Protein AF-A0A4P2Q512-F1 (afdb_monomer_lite)

Sequence (153 aa):
MDPRGICQRRDPRSSQTAERSTQEDTKGKTMSSSSQPPLRALRVPAGWCVSTNGLREIDPSSLTIDHPHWEFFEEDLLVLVHAHREAVLDLGWYPEMRSEGQFRAELIIAEDWTNPTVTLSTRNLDEIVAWIEEQMVHAHKLNPPLRQWRPKW

Foldseek 3Di:
DPPLVQPPDDDPDDDDDDDDDDDDDDDDDDDDPPPDADFDDADQDPQKDWPAALHGPDQLVPDDQPRPCLQSQAQFHTWIQGNFFQWIKTWGWPPRSGSPTWIKIFICHPNPPVDTPDIDTGSDPVVVRVVVNVCSVCVCVVDPGDPPDDDDD

Radius of gyration: 20.41 Å; chains: 1; bounding box: 44×49×58 Å

Secondary structure (DSSP, 8-state):
--GGGTTS---------------------------PPPBPP----TTEEEEEE--BS--TTSS-TT-GGGGG--S-SEEEEETTSSEEEEEEEESTT-TT-EEEEEEEETT-TTS-SEEEEES-HHHHHHHHHHHHHHGGGTS----------

Organism: Sorangium cellulosum (NCBI:txid56)

Structure (mmCIF, N/CA/C/O backbone):
data_AF-A0A4P2Q512-F1
#
_entry.id   AF-A0A4P2Q512-F1
#
loop_
_atom_site.group_PDB
_atom_site.id
_atom_site.type_symbol
_atom_site.label_atom_id
_atom_site.label_alt_id
_atom_site.label_comp_id
_atom_site.label_asym_id
_atom_site.label_entity_id
_atom_site.label_seq_id
_atom_site.pdbx_PDB_ins_code
_atom_site.Cartn_x
_atom_site.Cartn_y
_atom_site.Cartn_z
_atom_site.occupancy
_atom_site.B_iso_or_equiv
_atom_site.auth_seq_id
_atom_site.auth_comp_id
_atom_site.auth_asym_id
_atom_site.auth_atom_id
_atom_site.pdbx_PDB_model_num
ATOM 1 N N . MET A 1 1 ? -16.654 10.230 -2.649 1.00 40.47 1 MET A N 1
ATOM 2 C CA . MET A 1 1 ? -17.210 8.898 -2.321 1.00 40.47 1 MET A CA 1
ATOM 3 C C . MET A 1 1 ? -17.105 8.739 -0.815 1.00 40.47 1 MET A C 1
ATOM 5 O O . MET A 1 1 ? -16.073 9.121 -0.294 1.00 40.47 1 MET A O 1
ATOM 9 N N . ASP A 1 2 ? -18.152 8.295 -0.113 1.00 40.50 2 ASP A N 1
ATOM 10 C CA . ASP A 1 2 ? -18.096 8.099 1.348 1.00 40.50 2 ASP A CA 1
ATOM 11 C C . ASP A 1 2 ? -17.476 6.717 1.651 1.00 40.50 2 ASP A C 1
ATOM 13 O O . ASP A 1 2 ? -18.142 5.700 1.416 1.00 40.50 2 ASP A O 1
ATOM 17 N N . PRO A 1 3 ? -16.226 6.634 2.147 1.00 44.25 3 PRO A N 1
ATOM 18 C CA . PRO A 1 3 ? -15.559 5.357 2.414 1.00 44.25 3 PRO A CA 1
ATOM 19 C C . PRO A 1 3 ? -16.236 4.555 3.541 1.00 44.25 3 PRO A C 1
ATOM 21 O O . PRO A 1 3 ? -16.000 3.353 3.679 1.00 44.25 3 PRO A O 1
ATOM 24 N N . ARG A 1 4 ? -17.145 5.165 4.319 1.00 46.03 4 ARG A N 1
ATOM 25 C CA . ARG A 1 4 ? -17.858 4.510 5.431 1.00 46.03 4 ARG A CA 1
ATOM 26 C C . ARG A 1 4 ? -18.935 3.524 4.965 1.00 46.03 4 ARG A C 1
ATOM 28 O O . ARG A 1 4 ? -19.379 2.691 5.756 1.00 46.03 4 ARG A O 1
ATOM 35 N N . GLY A 1 5 ? -19.342 3.578 3.693 1.00 49.75 5 GLY A N 1
ATOM 36 C CA . GLY A 1 5 ? -20.281 2.616 3.102 1.00 49.75 5 GLY A CA 1
ATOM 37 C C . GLY A 1 5 ? -19.671 1.237 2.818 1.00 49.75 5 GLY A C 1
ATOM 38 O O . GLY A 1 5 ? -20.403 0.258 2.697 1.00 49.75 5 GLY A O 1
ATOM 39 N N . ILE A 1 6 ? -18.341 1.139 2.745 1.00 56.88 6 ILE A N 1
ATOM 40 C CA . ILE A 1 6 ? -17.630 -0.044 2.230 1.00 56.88 6 ILE A CA 1
ATOM 41 C C . ILE A 1 6 ? -17.558 -1.175 3.275 1.00 56.88 6 ILE A C 1
ATOM 43 O O . ILE A 1 6 ? -17.547 -2.353 2.924 1.00 56.88 6 ILE A O 1
ATOM 47 N N . CYS A 1 7 ? -17.601 -0.838 4.569 1.00 59.41 7 CYS A N 1
ATOM 48 C CA . CYS A 1 7 ? -17.470 -1.797 5.676 1.00 59.41 7 CYS A CA 1
ATOM 49 C C . CYS A 1 7 ? -18.798 -2.283 6.295 1.00 59.41 7 CYS A C 1
ATOM 51 O O . CYS A 1 7 ? -18.776 -2.979 7.316 1.00 59.41 7 CYS A O 1
ATOM 53 N N . GLN A 1 8 ? -19.971 -1.939 5.750 1.00 46.53 8 GLN A N 1
ATOM 54 C CA . GLN A 1 8 ? -21.232 -2.402 6.343 1.00 46.53 8 GLN A CA 1
ATOM 55 C C . GLN A 1 8 ? -21.503 -3.885 6.021 1.00 46.53 8 GLN A C 1
ATOM 57 O O . GLN A 1 8 ? -21.910 -4.242 4.923 1.00 46.53 8 GLN A O 1
ATOM 62 N N . ARG A 1 9 ? -21.225 -4.735 7.024 1.00 45.38 9 ARG A N 1
ATOM 63 C CA . ARG A 1 9 ? -21.724 -6.102 7.298 1.00 45.38 9 ARG A CA 1
ATOM 64 C C . ARG A 1 9 ? -22.328 -6.859 6.100 1.00 45.38 9 ARG A C 1
ATOM 66 O O . ARG A 1 9 ? -23.508 -6.713 5.801 1.00 45.38 9 ARG A O 1
ATOM 73 N N . ARG A 1 10 ? -21.576 -7.805 5.527 1.00 35.59 10 ARG A N 1
ATOM 74 C CA . ARG A 1 10 ? -22.199 -8.987 4.904 1.00 35.59 10 ARG A CA 1
ATOM 75 C C . ARG A 1 10 ? -22.435 -10.032 5.992 1.00 35.59 10 ARG A C 1
ATOM 77 O O . ARG A 1 10 ? -21.481 -10.618 6.498 1.00 35.59 10 ARG A O 1
ATOM 84 N N . ASP A 1 11 ? -23.696 -10.243 6.356 1.00 33.72 11 ASP A N 1
ATOM 85 C CA . ASP A 1 11 ? -24.121 -11.408 7.136 1.00 33.72 11 ASP A CA 1
ATOM 86 C C . ASP A 1 11 ? -23.873 -12.698 6.327 1.00 33.72 11 ASP A C 1
ATOM 88 O O . ASP A 1 11 ? -24.306 -12.790 5.173 1.00 33.72 11 ASP A O 1
ATOM 92 N N . PRO A 1 12 ? -23.224 -13.734 6.889 1.00 39.31 12 PRO A N 1
ATOM 93 C CA . PRO A 1 12 ? -23.055 -15.011 6.215 1.00 39.31 12 PRO A CA 1
ATOM 94 C C . PRO A 1 12 ? -24.300 -15.870 6.451 1.00 39.31 12 PRO A C 1
ATOM 96 O O . PRO A 1 12 ? -24.309 -16.770 7.292 1.00 39.31 12 PRO A O 1
ATOM 99 N N . ARG A 1 13 ? -25.387 -15.599 5.723 1.00 33.72 13 ARG A N 1
ATOM 100 C CA . ARG A 1 13 ? -26.490 -16.564 5.617 1.00 33.72 13 ARG A CA 1
ATOM 101 C C . ARG A 1 13 ? -27.280 -16.408 4.321 1.00 33.72 13 ARG A C 1
ATOM 103 O O . ARG A 1 13 ? -28.286 -15.711 4.281 1.00 33.72 13 ARG A O 1
ATOM 110 N N . SER A 1 14 ? -26.862 -17.144 3.293 1.00 33.44 14 SER A N 1
ATOM 111 C CA . SER A 1 14 ? -27.764 -17.940 2.445 1.00 33.44 14 SER A CA 1
ATOM 112 C C . SER A 1 14 ? -26.946 -18.894 1.580 1.00 33.44 14 SER A C 1
ATOM 114 O O . SER A 1 14 ? -26.260 -18.490 0.647 1.00 33.44 14 SER A O 1
ATOM 116 N N . SER A 1 15 ? -27.003 -20.170 1.953 1.00 38.47 15 SER A N 1
ATOM 117 C CA . SER A 1 15 ? -26.598 -21.309 1.133 1.00 38.47 15 SER A CA 1
ATOM 118 C C . SER A 1 15 ? -27.744 -21.718 0.204 1.00 38.47 15 SER A C 1
ATOM 120 O O . SER A 1 15 ? -28.902 -21.497 0.557 1.00 38.47 15 SER A O 1
ATOM 122 N N . GLN A 1 16 ? -27.379 -22.462 -0.852 1.00 35.50 16 GLN A N 1
ATOM 123 C CA . GLN A 1 16 ? -28.183 -23.151 -1.887 1.00 35.50 16 GLN A CA 1
ATOM 124 C C . GLN A 1 16 ? -28.224 -22.371 -3.216 1.00 35.50 16 GLN A C 1
ATOM 126 O O . GLN A 1 16 ? -28.429 -21.168 -3.205 1.00 35.50 16 GLN A O 1
ATOM 131 N N . THR A 1 17 ? -27.962 -22.954 -4.390 1.00 32.47 17 THR A N 1
ATOM 132 C CA . THR A 1 17 ? -28.063 -24.358 -4.836 1.00 32.47 17 THR A CA 1
ATOM 133 C C . THR A 1 17 ? -27.111 -24.634 -6.010 1.00 32.47 17 THR A C 1
ATOM 135 O O . THR A 1 17 ? -26.677 -23.722 -6.707 1.00 32.47 17 THR A O 1
ATOM 138 N N . ALA A 1 18 ? -26.798 -25.916 -6.200 1.00 33.62 18 ALA A N 1
ATOM 139 C CA . ALA A 1 18 ? -26.016 -26.478 -7.295 1.00 33.62 18 ALA A CA 1
ATOM 140 C C . ALA A 1 18 ? -26.693 -26.328 -8.666 1.00 33.62 18 ALA A C 1
ATOM 142 O O . ALA A 1 18 ? -27.915 -26.365 -8.728 1.00 33.62 18 ALA A O 1
ATOM 143 N N . GLU A 1 19 ? -25.897 -26.336 -9.743 1.00 34.72 19 GLU A N 1
ATOM 144 C CA . GLU A 1 19 ? -26.237 -27.074 -10.964 1.00 34.72 19 GLU A CA 1
ATOM 145 C C . GLU A 1 19 ? -24.994 -27.398 -11.808 1.00 34.72 19 GLU A C 1
ATOM 147 O O . GLU A 1 19 ? -24.076 -26.600 -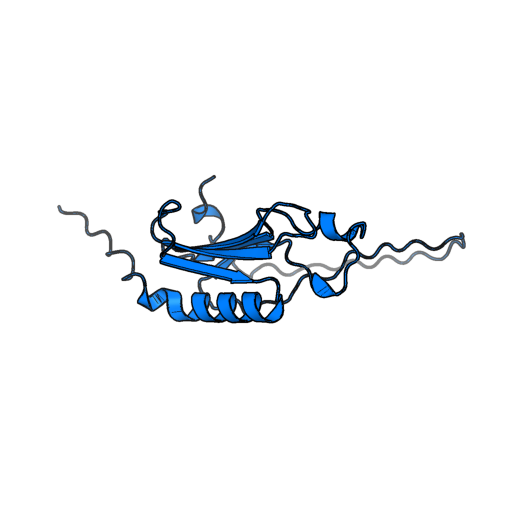11.987 1.00 34.72 19 GLU A O 1
ATOM 152 N N . ARG A 1 20 ? -24.973 -28.649 -12.264 1.00 31.97 20 ARG A N 1
ATOM 153 C CA . ARG A 1 20 ? -23.964 -29.330 -13.072 1.00 31.97 20 ARG A CA 1
ATOM 154 C C . ARG A 1 20 ? -24.476 -29.336 -14.508 1.00 31.97 20 ARG A C 1
ATOM 156 O O . ARG A 1 20 ? -25.578 -29.823 -14.729 1.00 31.97 20 ARG A O 1
ATOM 163 N N . SER A 1 21 ? -23.668 -28.909 -15.474 1.00 35.25 21 SER A N 1
ATOM 164 C CA . SER A 1 21 ? -23.897 -29.265 -16.876 1.00 35.25 21 SER A CA 1
ATOM 165 C C . SER A 1 21 ? -22.571 -29.555 -17.571 1.00 35.25 21 SER A C 1
ATOM 167 O O . SER A 1 21 ? -21.624 -28.775 -17.509 1.00 35.25 21 SER A O 1
ATOM 169 N N . THR A 1 22 ? -22.507 -30.747 -18.152 1.00 36.19 22 THR A N 1
ATOM 170 C CA . THR A 1 22 ? -21.419 -31.288 -18.964 1.00 36.19 22 THR A CA 1
ATOM 171 C C . THR A 1 22 ? -21.605 -30.814 -20.399 1.00 36.19 22 THR A C 1
ATOM 173 O O . THR A 1 22 ? -22.723 -30.905 -20.896 1.00 36.19 22 THR A O 1
ATOM 176 N N . GLN A 1 23 ? -20.533 -30.413 -21.088 1.00 38.25 23 GLN A N 1
ATOM 177 C CA . GLN A 1 23 ? -20.432 -30.589 -22.540 1.00 38.25 23 GLN A CA 1
ATOM 178 C C . GLN A 1 23 ? -18.970 -30.627 -23.008 1.00 38.25 23 GLN A C 1
ATOM 180 O O . GLN A 1 23 ? -18.106 -29.938 -22.471 1.00 38.25 23 GLN A O 1
ATOM 185 N N . GLU A 1 24 ? -18.743 -31.534 -23.957 1.00 36.22 24 GLU A N 1
ATOM 186 C CA . GLU A 1 24 ? -17.479 -32.024 -24.504 1.00 36.22 24 GLU A CA 1
ATOM 187 C C . GLU A 1 24 ? -16.811 -31.100 -25.535 1.00 36.22 24 GLU A C 1
ATOM 189 O O . GLU A 1 24 ? -17.450 -30.301 -26.215 1.00 36.22 24 GLU A O 1
ATOM 194 N N . ASP A 1 25 ? -15.497 -31.314 -25.632 1.00 42.47 25 ASP A N 1
ATOM 195 C CA . ASP A 1 25 ? -14.562 -31.153 -26.749 1.00 42.47 25 ASP A CA 1
ATOM 196 C C . ASP A 1 25 ? -15.007 -30.431 -28.032 1.00 42.47 25 ASP A C 1
ATOM 198 O O . ASP A 1 25 ? -15.757 -30.953 -28.856 1.00 42.47 25 ASP A O 1
ATOM 202 N N . THR A 1 26 ? -14.293 -29.341 -28.337 1.00 39.56 26 THR A N 1
ATOM 203 C CA . THR A 1 26 ? -13.806 -29.084 -29.700 1.00 39.56 26 THR A CA 1
ATOM 204 C C . THR A 1 26 ? -12.359 -28.574 -29.681 1.00 39.56 26 THR A C 1
ATOM 206 O O . THR A 1 26 ? -11.967 -27.686 -28.929 1.00 39.56 26 THR A O 1
ATOM 209 N N . LYS A 1 27 ? -11.539 -29.191 -30.532 1.00 46.47 27 LYS A N 1
ATOM 210 C CA . LYS A 1 27 ? -10.104 -28.969 -30.737 1.00 46.47 27 LYS A CA 1
ATOM 211 C C . LYS A 1 27 ? -9.864 -27.720 -31.594 1.00 46.47 27 LYS A C 1
ATOM 213 O O . LYS A 1 27 ? -10.297 -27.687 -32.742 1.00 46.47 27 LYS A O 1
ATOM 218 N N . GLY A 1 28 ? -9.094 -26.749 -31.090 1.00 35.53 28 GLY A N 1
ATOM 219 C CA . GLY A 1 28 ? -8.737 -25.539 -31.843 1.00 35.53 28 GLY A CA 1
ATOM 220 C C . GLY A 1 28 ? -7.642 -24.669 -31.208 1.00 35.53 28 GLY A C 1
ATOM 221 O O . GLY A 1 28 ? -7.936 -23.710 -30.521 1.00 35.53 28 GLY A O 1
ATOM 222 N N . LYS A 1 29 ? -6.378 -25.022 -31.474 1.00 40.78 29 LYS A N 1
ATOM 223 C CA . LYS A 1 29 ? -5.223 -24.148 -31.791 1.00 40.78 29 LYS A CA 1
ATOM 224 C C . LYS A 1 29 ? -5.032 -22.784 -31.063 1.00 40.78 29 LYS A C 1
ATOM 226 O O . LYS A 1 29 ? -5.733 -21.817 -31.330 1.00 40.78 29 LYS A O 1
ATOM 231 N N . THR A 1 30 ? -3.844 -22.681 -30.447 1.00 39.06 30 THR A N 1
ATOM 232 C CA . THR A 1 30 ? -2.971 -21.493 -30.240 1.00 39.06 30 THR A CA 1
ATOM 233 C C . THR A 1 30 ? -2.974 -20.879 -28.837 1.00 39.06 30 THR A C 1
ATOM 235 O O . THR A 1 30 ? -3.958 -20.325 -28.368 1.00 39.06 30 THR A O 1
ATOM 238 N N . MET A 1 31 ? -1.809 -20.983 -28.189 1.00 46.75 31 MET A N 1
ATOM 239 C CA . MET A 1 31 ? -1.485 -20.405 -26.890 1.00 46.75 31 MET A CA 1
ATOM 240 C C . MET A 1 31 ? -1.493 -18.875 -26.929 1.00 46.75 31 MET A C 1
ATOM 242 O O . MET A 1 31 ? -0.769 -18.274 -27.717 1.00 46.75 31 MET A O 1
ATOM 246 N N . SER A 1 32 ? -2.240 -18.274 -26.009 1.00 44.31 32 SER A N 1
ATOM 247 C CA . SER A 1 32 ? -1.824 -17.091 -25.252 1.00 44.31 32 SER A CA 1
ATOM 248 C C . SER A 1 32 ? -2.738 -16.999 -24.032 1.00 44.31 32 SER A C 1
ATOM 250 O O . SER A 1 32 ? -3.737 -16.286 -24.039 1.00 44.31 32 SER A O 1
ATOM 252 N N . SER A 1 33 ? -2.465 -17.790 -22.990 1.00 44.31 33 SER A N 1
ATOM 253 C CA . SER A 1 33 ? -3.023 -17.460 -21.679 1.00 44.31 33 SER A CA 1
ATOM 254 C C . SER A 1 33 ? -2.114 -16.392 -21.083 1.00 44.31 33 SER A C 1
ATOM 256 O O . SER A 1 33 ? -1.157 -16.710 -20.379 1.00 44.31 33 SER A O 1
ATOM 258 N N . SER A 1 34 ? -2.359 -15.122 -21.400 1.00 55.06 34 SER A N 1
ATOM 259 C CA . SER A 1 34 ? -1.793 -14.020 -20.624 1.00 55.06 34 SER A CA 1
ATOM 260 C C . SER A 1 34 ? -2.467 -14.031 -19.250 1.00 55.06 34 SER A C 1
ATOM 262 O O . SER A 1 34 ? -3.429 -13.306 -19.001 1.00 55.06 34 SER A O 1
ATOM 264 N N . SER A 1 35 ? -2.043 -14.941 -18.375 1.00 75.50 35 SER A N 1
ATOM 265 C CA . SER A 1 35 ? -2.474 -14.932 -16.984 1.00 75.50 35 SER A CA 1
ATOM 266 C C . SER A 1 35 ? -1.846 -13.710 -16.330 1.00 75.50 35 SER A C 1
ATOM 268 O O . SER A 1 35 ? -0.621 -13.627 -16.238 1.00 75.50 35 SER A O 1
ATOM 270 N N . GLN A 1 36 ? -2.678 -12.756 -15.914 1.00 86.12 36 GLN A N 1
ATOM 271 C CA . GLN A 1 36 ? -2.228 -11.613 -15.124 1.00 86.12 36 GLN A CA 1
ATOM 272 C C . GLN A 1 36 ? -1.449 -12.102 -13.890 1.00 86.12 36 GLN A C 1
ATOM 274 O O . GLN A 1 36 ? -1.812 -13.146 -13.333 1.00 86.12 36 GLN A O 1
ATOM 279 N N . PRO A 1 37 ? -0.419 -11.366 -13.433 1.00 93.56 37 PRO A N 1
ATOM 280 C CA . PRO A 1 37 ? 0.270 -11.697 -12.194 1.00 93.56 37 PRO A CA 1
ATOM 281 C C . PRO A 1 37 ? -0.717 -11.835 -11.018 1.00 93.56 37 PRO A C 1
ATOM 283 O O . PRO A 1 37 ? -1.716 -11.101 -10.947 1.00 93.56 37 PRO A O 1
ATOM 286 N N . PRO A 1 38 ? -0.482 -12.775 -10.089 1.00 96.50 38 PRO A N 1
ATOM 287 C CA . PRO A 1 38 ? -1.352 -12.944 -8.936 1.00 96.50 38 PRO A CA 1
ATOM 288 C C . PRO A 1 38 ? -1.316 -11.701 -8.036 1.00 96.50 38 PRO A C 1
ATOM 290 O O . PRO A 1 38 ? -0.345 -10.940 -8.021 1.00 96.50 38 PRO A O 1
ATOM 293 N N . LEU A 1 39 ? -2.402 -11.485 -7.292 1.00 97.31 39 LEU A N 1
ATOM 294 C CA . LEU A 1 39 ? -2.436 -10.472 -6.238 1.00 97.31 39 LEU A CA 1
ATOM 295 C C . LEU A 1 39 ? -1.542 -10.898 -5.074 1.00 97.31 39 LEU A C 1
ATOM 297 O O . LEU A 1 39 ? -1.499 -12.077 -4.718 1.00 97.31 39 LEU A O 1
ATOM 301 N N . ARG A 1 40 ? -0.898 -9.921 -4.440 1.00 97.12 40 ARG A N 1
ATOM 302 C CA . ARG A 1 40 ? -0.125 -10.133 -3.221 1.00 97.12 40 ARG A CA 1
ATOM 303 C C . ARG A 1 40 ? -1.062 -10.403 -2.047 1.00 97.12 40 ARG A C 1
ATOM 305 O O . ARG A 1 40 ? -1.969 -9.620 -1.765 1.00 97.12 40 ARG A O 1
ATOM 312 N N . ALA A 1 41 ? -0.833 -11.509 -1.345 1.00 96.12 41 ALA A N 1
ATOM 313 C CA . ALA A 1 41 ? -1.577 -11.822 -0.130 1.00 96.12 41 ALA A CA 1
ATOM 314 C C . ALA A 1 41 ? -1.193 -10.871 1.019 1.00 96.12 41 ALA A C 1
ATOM 316 O O . ALA A 1 41 ? -0.013 -10.602 1.239 1.00 96.12 41 ALA A O 1
ATOM 317 N N . LEU A 1 42 ? -2.197 -10.407 1.770 1.00 96.12 42 LEU A N 1
ATOM 318 C CA . LEU A 1 42 ? -2.045 -9.545 2.947 1.00 96.12 42 LEU A CA 1
ATOM 319 C C . LEU A 1 42 ? -2.772 -10.157 4.147 1.00 96.12 42 LEU A C 1
ATOM 321 O O . LEU A 1 42 ? -3.915 -10.612 4.031 1.00 96.12 42 LEU A O 1
ATOM 325 N N . ARG A 1 43 ? -2.149 -10.119 5.324 1.00 96.75 43 ARG A N 1
ATOM 326 C CA . ARG A 1 43 ? -2.789 -10.471 6.597 1.00 96.75 43 ARG A CA 1
ATOM 327 C C . ARG A 1 43 ? -3.557 -9.271 7.137 1.00 96.75 43 ARG A C 1
ATOM 329 O O . ARG A 1 43 ? -3.043 -8.497 7.936 1.00 96.75 43 ARG A O 1
ATOM 336 N N . VAL A 1 44 ? -4.805 -9.128 6.705 1.00 95.81 44 VAL A N 1
ATOM 337 C CA . VAL A 1 44 ? -5.684 -8.027 7.124 1.00 95.81 44 VAL A CA 1
ATOM 338 C C . VAL A 1 44 ? -6.317 -8.340 8.493 1.00 95.81 44 VAL A C 1
ATOM 340 O O . VAL A 1 44 ? -7.097 -9.293 8.591 1.00 95.81 44 VAL A O 1
ATOM 343 N N . PRO A 1 45 ? -6.012 -7.584 9.569 1.00 95.44 45 PRO A N 1
ATOM 344 C CA . PRO A 1 45 ? -6.609 -7.799 10.884 1.00 95.44 45 PRO A CA 1
ATOM 345 C C . PRO A 1 45 ? -8.097 -7.429 10.920 1.00 95.44 45 PRO A C 1
ATOM 347 O O . PRO A 1 45 ? -8.588 -6.633 10.118 1.00 95.44 45 PRO A O 1
ATOM 350 N N . ALA A 1 46 ? -8.819 -7.957 11.911 1.00 92.50 46 ALA A N 1
ATOM 351 C CA . ALA A 1 46 ? -10.226 -7.627 12.118 1.00 92.50 46 ALA A CA 1
ATOM 352 C C . ALA A 1 46 ? -10.443 -6.112 12.278 1.00 92.50 46 ALA A C 1
ATOM 354 O O . ALA A 1 46 ? -9.700 -5.435 12.987 1.00 92.50 46 ALA A O 1
ATOM 355 N N . GLY A 1 47 ? -11.500 -5.600 11.648 1.00 92.25 47 GLY A N 1
ATOM 356 C CA . GLY A 1 47 ? -11.836 -4.176 11.649 1.00 92.25 47 GLY A CA 1
ATOM 357 C C . GLY A 1 47 ? -11.312 -3.413 10.436 1.00 92.25 47 GLY A C 1
ATOM 358 O O . GLY A 1 47 ? -11.836 -2.338 10.170 1.00 92.25 47 GLY A O 1
ATOM 359 N N . TRP A 1 48 ? -10.369 -3.963 9.670 1.00 95.81 48 TRP A N 1
ATOM 360 C CA . TRP A 1 48 ? -9.956 -3.417 8.377 1.00 95.81 48 TRP A CA 1
ATOM 361 C C . TRP A 1 48 ? -10.737 -4.059 7.228 1.00 95.81 48 TRP A C 1
ATOM 363 O O . TRP A 1 48 ? -11.014 -5.259 7.239 1.00 95.81 48 TRP A O 1
ATOM 373 N N . CYS A 1 49 ? -11.078 -3.257 6.225 1.00 95.94 49 CYS A N 1
ATOM 374 C CA . CYS A 1 49 ? -11.726 -3.684 4.992 1.00 95.94 49 CYS A CA 1
ATOM 375 C C . CYS A 1 49 ? -10.864 -3.280 3.800 1.00 95.94 49 CYS A C 1
ATOM 377 O O . CYS A 1 49 ? -10.325 -2.175 3.768 1.00 95.94 49 CYS A O 1
ATOM 379 N N . VAL A 1 50 ? -10.795 -4.146 2.794 1.00 96.75 50 VAL A N 1
ATOM 380 C CA . VAL A 1 50 ? -10.179 -3.828 1.504 1.00 96.75 50 VAL A CA 1
ATOM 381 C C . VAL A 1 50 ? -11.199 -3.070 0.656 1.00 96.75 50 VAL A C 1
ATOM 383 O O . VAL A 1 50 ? -12.242 -3.626 0.315 1.00 96.75 50 VAL A O 1
ATOM 386 N N . SER A 1 51 ? -10.910 -1.808 0.345 1.00 96.06 51 SER A N 1
ATOM 387 C CA . SER A 1 51 ? -11.709 -0.979 -0.566 1.00 96.06 51 SER A CA 1
ATOM 388 C C . SER A 1 51 ? -11.274 -1.180 -2.017 1.00 96.06 51 SER A C 1
ATOM 390 O O . SER A 1 51 ? -12.111 -1.408 -2.887 1.00 96.06 51 SER A O 1
ATOM 392 N N . THR A 1 52 ? -9.963 -1.162 -2.252 1.00 96.69 52 THR A N 1
ATOM 393 C CA . THR A 1 52 ? -9.332 -1.340 -3.567 1.00 96.69 52 THR A CA 1
ATOM 394 C C . THR A 1 52 ? -8.127 -2.256 -3.398 1.00 96.69 52 THR A C 1
ATOM 396 O O . THR A 1 52 ? -7.445 -2.154 -2.380 1.00 96.69 52 THR A O 1
ATOM 399 N N . ASN A 1 53 ? -7.869 -3.157 -4.352 1.00 97.38 53 ASN A N 1
ATOM 400 C CA . ASN A 1 53 ? -6.668 -3.997 -4.356 1.00 97.38 53 ASN A CA 1
ATOM 401 C C . ASN A 1 53 ? -6.236 -4.372 -5.781 1.00 97.38 53 ASN A C 1
ATOM 403 O O . ASN A 1 53 ? -6.812 -5.265 -6.406 1.00 97.38 53 ASN A O 1
ATOM 407 N N . GLY A 1 54 ? -5.198 -3.699 -6.254 1.00 97.00 54 GLY A N 1
ATOM 408 C CA . GLY A 1 54 ? -4.426 -3.994 -7.452 1.00 97.00 54 GLY A CA 1
ATOM 409 C C . GLY A 1 54 ? -2.995 -4.457 -7.157 1.00 97.00 54 GLY A C 1
ATOM 410 O O . GLY A 1 54 ? -2.274 -4.747 -8.105 1.00 97.00 54 GLY A O 1
ATOM 411 N N . LEU A 1 55 ? -2.575 -4.574 -5.888 1.00 97.75 55 LEU A N 1
ATOM 412 C CA . LEU A 1 55 ? -1.202 -4.941 -5.521 1.00 97.75 55 LEU A CA 1
ATOM 413 C C . LEU A 1 55 ? -0.851 -6.359 -6.003 1.00 97.75 55 LEU A C 1
ATOM 415 O O . LEU A 1 55 ? -1.421 -7.352 -5.541 1.00 97.75 55 LEU A O 1
ATOM 419 N N . ARG A 1 56 ? 0.116 -6.464 -6.920 1.00 97.56 56 ARG A N 1
ATOM 420 C CA . ARG A 1 56 ? 0.559 -7.724 -7.540 1.00 97.56 56 ARG A CA 1
ATOM 421 C C . ARG A 1 56 ? 1.845 -8.263 -6.919 1.00 97.56 56 ARG A C 1
ATOM 423 O O . ARG A 1 56 ? 2.658 -7.511 -6.391 1.00 97.56 56 ARG A O 1
ATOM 430 N N . GLU A 1 57 ? 2.068 -9.568 -7.052 1.00 97.06 57 GLU A N 1
ATOM 431 C CA . GLU A 1 57 ? 3.355 -10.205 -6.739 1.00 97.06 57 GLU A CA 1
ATOM 432 C C . GLU A 1 57 ? 4.373 -9.963 -7.860 1.00 97.06 57 GLU A C 1
ATOM 434 O O . GLU A 1 57 ? 4.717 -10.860 -8.628 1.00 97.06 57 GLU A O 1
ATOM 439 N N . ILE A 1 58 ? 4.819 -8.713 -7.987 1.00 97.12 58 ILE A N 1
ATOM 440 C CA . ILE A 1 58 ? 5.796 -8.290 -8.990 1.00 97.12 58 ILE A CA 1
ATOM 441 C C . ILE A 1 58 ? 6.952 -7.603 -8.269 1.00 97.12 58 ILE A C 1
ATOM 443 O O . ILE A 1 58 ? 6.756 -6.600 -7.588 1.00 97.12 58 ILE A O 1
ATOM 447 N N . ASP A 1 59 ? 8.161 -8.136 -8.436 1.00 96.38 59 ASP A N 1
ATOM 448 C CA . ASP A 1 59 ? 9.385 -7.487 -7.972 1.00 96.38 59 ASP A CA 1
ATOM 449 C C . ASP A 1 59 ? 9.824 -6.429 -9.001 1.00 96.38 59 ASP A C 1
ATOM 451 O O . ASP A 1 59 ? 10.271 -6.801 -10.094 1.00 96.38 59 ASP A O 1
ATOM 455 N N . PRO A 1 60 ? 9.740 -5.122 -8.687 1.00 96.69 60 PRO A N 1
ATOM 456 C CA . PRO A 1 60 ? 10.102 -4.067 -9.630 1.00 96.69 60 PRO A CA 1
ATOM 457 C C . PRO A 1 60 ? 11.599 -4.043 -9.965 1.00 96.69 60 PRO A C 1
ATOM 459 O O . PRO A 1 60 ? 11.987 -3.413 -10.945 1.00 96.69 60 PRO A O 1
ATOM 462 N N . SER A 1 61 ? 12.462 -4.696 -9.179 1.00 95.38 61 SER A N 1
ATOM 463 C CA . SER A 1 61 ? 13.893 -4.808 -9.491 1.00 95.38 61 SER A CA 1
ATOM 464 C C . SER A 1 61 ? 14.199 -5.868 -10.555 1.00 95.38 61 SER A C 1
ATOM 466 O O . SER A 1 61 ? 15.252 -5.819 -11.189 1.00 95.38 61 SER A O 1
ATOM 468 N N . SER A 1 62 ? 13.258 -6.788 -10.792 1.00 96.25 62 SER A N 1
ATOM 469 C CA . SER A 1 62 ? 13.368 -7.839 -11.810 1.00 96.25 62 SER A CA 1
ATOM 470 C C . SER A 1 62 ? 12.932 -7.391 -13.213 1.00 96.25 62 SER A C 1
ATOM 472 O O . SER A 1 62 ? 13.163 -8.101 -14.193 1.00 96.25 62 SER A O 1
ATOM 474 N N . LEU A 1 63 ? 12.298 -6.220 -13.321 1.00 96.81 63 LEU A N 1
ATOM 475 C CA . LEU A 1 63 ? 11.733 -5.702 -14.563 1.00 96.81 63 LEU A CA 1
ATOM 476 C C . LEU A 1 63 ? 12.753 -4.871 -15.348 1.00 96.81 63 LEU A C 1
ATOM 478 O O . LEU A 1 63 ? 13.490 -4.056 -14.794 1.00 96.81 63 LEU A O 1
ATOM 482 N N . THR A 1 64 ? 12.740 -5.013 -16.671 1.00 97.19 64 THR A N 1
ATOM 483 C CA . THR A 1 64 ? 13.411 -4.065 -17.570 1.00 97.19 64 THR A CA 1
ATOM 484 C C . THR A 1 64 ? 12.605 -2.769 -17.695 1.00 97.19 64 THR A C 1
ATOM 486 O O . THR A 1 64 ? 11.398 -2.763 -17.463 1.00 97.19 64 THR A O 1
ATOM 489 N N . ILE A 1 65 ? 13.236 -1.674 -18.127 1.00 96.50 65 ILE A N 1
ATOM 490 C CA . ILE A 1 65 ? 12.571 -0.364 -18.274 1.00 96.50 65 ILE A CA 1
ATOM 491 C C . ILE A 1 65 ? 11.322 -0.402 -19.174 1.00 96.50 65 ILE A C 1
ATOM 493 O O . ILE A 1 65 ? 10.314 0.197 -18.823 1.00 96.50 65 ILE A O 1
ATOM 497 N N . ASP A 1 66 ? 11.342 -1.194 -20.250 1.00 96.06 66 ASP A N 1
ATOM 498 C CA . ASP A 1 66 ? 10.224 -1.317 -21.202 1.00 96.06 66 ASP A CA 1
ATOM 499 C C . ASP A 1 66 ? 9.287 -2.502 -20.892 1.00 96.06 66 ASP A C 1
ATOM 501 O O . ASP A 1 66 ? 8.526 -2.954 -21.750 1.00 96.06 66 ASP A O 1
ATOM 505 N N . HIS A 1 67 ? 9.374 -3.078 -19.689 1.00 96.69 67 HIS A N 1
ATOM 506 C CA . HIS A 1 67 ? 8.580 -4.254 -19.347 1.00 96.69 67 HIS A CA 1
ATOM 507 C C . HIS A 1 67 ? 7.081 -3.895 -19.249 1.00 96.69 67 HIS A C 1
ATOM 509 O O . HIS A 1 67 ? 6.731 -2.971 -18.518 1.00 96.69 67 HIS A O 1
ATOM 515 N N . PRO A 1 68 ? 6.160 -4.641 -19.892 1.00 96.12 68 PRO A N 1
ATOM 516 C CA . PRO A 1 68 ? 4.735 -4.283 -19.923 1.00 96.12 68 PRO A CA 1
ATOM 517 C C . PRO A 1 68 ? 4.081 -4.238 -18.535 1.00 96.12 68 PRO A C 1
ATOM 519 O O . PRO A 1 68 ? 3.156 -3.473 -18.315 1.00 96.12 68 PRO A O 1
ATOM 522 N N . HIS A 1 69 ? 4.598 -5.004 -17.570 1.00 96.69 69 HIS A N 1
ATOM 523 C CA . HIS A 1 69 ? 4.086 -5.022 -16.193 1.00 96.69 69 HIS A CA 1
ATOM 524 C C . HIS A 1 69 ? 4.138 -3.678 -15.457 1.00 96.69 69 HIS A C 1
ATOM 526 O O . HIS A 1 69 ? 3.499 -3.574 -14.412 1.00 96.69 69 HIS A O 1
ATOM 532 N N . TRP A 1 70 ? 4.851 -2.666 -15.964 1.00 97.50 70 TRP A N 1
ATOM 533 C CA . TRP A 1 70 ? 4.747 -1.316 -15.408 1.00 97.50 70 TRP A CA 1
ATOM 534 C C . TRP A 1 70 ? 3.303 -0.787 -15.427 1.00 97.50 70 TRP A C 1
ATOM 536 O O . TRP A 1 70 ? 2.961 0.005 -14.559 1.00 97.50 70 TRP A O 1
ATOM 546 N N . GLU A 1 71 ? 2.429 -1.296 -16.306 1.00 96.56 71 GLU A N 1
ATOM 547 C CA . GLU A 1 71 ? 0.991 -0.974 -16.324 1.00 96.56 71 GLU A CA 1
ATOM 548 C C . GLU A 1 71 ? 0.253 -1.306 -15.013 1.00 96.56 71 GLU A C 1
ATOM 550 O O . GLU A 1 71 ? -0.783 -0.720 -14.740 1.00 96.56 71 GLU A O 1
ATOM 555 N N . PHE A 1 72 ? 0.778 -2.222 -14.189 1.00 97.19 72 PHE A N 1
ATOM 556 C CA . PHE A 1 72 ? 0.165 -2.599 -12.909 1.00 97.19 72 PHE A CA 1
ATOM 557 C C . PHE A 1 72 ? 0.598 -1.716 -11.733 1.00 97.19 72 PHE A C 1
ATOM 559 O O . PHE A 1 72 ? 0.159 -1.955 -10.611 1.00 97.19 72 PHE A O 1
ATOM 566 N N . PHE A 1 73 ? 1.491 -0.751 -11.955 1.00 97.88 73 PHE A N 1
ATOM 567 C CA . PHE A 1 73 ? 2.037 0.122 -10.920 1.00 97.88 73 PHE A CA 1
ATOM 568 C C . PHE A 1 73 ? 1.337 1.489 -10.940 1.00 97.88 73 PHE A C 1
ATOM 570 O O . PHE A 1 73 ? 1.924 2.489 -11.346 1.00 97.88 73 PHE A O 1
ATOM 577 N N . GLU A 1 74 ? 0.071 1.503 -10.524 1.00 97.62 74 GLU A N 1
ATOM 578 C CA . GLU A 1 74 ? -0.809 2.683 -10.491 1.00 97.62 74 GLU A CA 1
ATOM 579 C C . GLU A 1 74 ? -0.622 3.532 -9.213 1.00 97.62 74 GLU A C 1
ATOM 581 O O . GLU A 1 74 ? 0.006 3.096 -8.245 1.00 97.62 74 GLU A O 1
ATOM 586 N N . GLU A 1 75 ? -1.178 4.746 -9.178 1.00 97.38 75 GLU A N 1
ATOM 587 C CA . GLU A 1 75 ? -1.130 5.613 -7.986 1.00 97.38 75 GLU A CA 1
ATOM 588 C C . GLU A 1 75 ? -2.036 5.095 -6.853 1.00 97.38 75 GLU A C 1
ATOM 590 O O . GLU A 1 75 ? -1.758 5.374 -5.691 1.00 97.38 75 GLU A O 1
ATOM 595 N N . ASP A 1 76 ? -3.046 4.278 -7.180 1.00 94.94 76 ASP A N 1
ATOM 596 C CA . ASP A 1 76 ? -4.040 3.718 -6.251 1.00 94.94 76 ASP A CA 1
ATOM 597 C C . ASP A 1 76 ? -3.982 2.173 -6.227 1.00 94.94 76 ASP A C 1
ATOM 599 O O . ASP A 1 76 ? -4.908 1.468 -6.641 1.00 94.94 76 ASP A O 1
ATOM 603 N N . LEU A 1 77 ? -2.879 1.599 -5.736 1.00 97.56 77 LEU A N 1
ATOM 604 C CA . LEU A 1 77 ? -2.684 0.141 -5.712 1.00 97.56 77 LEU A CA 1
ATOM 605 C C . LEU A 1 77 ? -3.530 -0.570 -4.660 1.00 97.56 77 LEU A C 1
ATOM 607 O O . LEU A 1 77 ? -3.988 -1.689 -4.887 1.00 97.56 77 LEU A O 1
ATOM 611 N N . LEU A 1 78 ? -3.679 -0.002 -3.470 1.00 98.38 78 LEU A N 1
ATOM 612 C CA . LEU A 1 78 ? -4.377 -0.659 -2.369 1.00 98.38 78 LEU A CA 1
ATOM 613 C C . LEU A 1 78 ? -4.918 0.389 -1.406 1.00 98.38 78 LEU A C 1
ATOM 615 O O . LEU A 1 78 ? -4.167 1.192 -0.868 1.00 98.38 78 LEU A O 1
ATOM 619 N N . VAL A 1 79 ? -6.215 0.292 -1.117 1.00 98.06 79 VAL A N 1
ATOM 620 C CA . VAL A 1 79 ? -6.882 1.141 -0.127 1.00 98.06 79 VAL A CA 1
ATOM 621 C C . VAL A 1 79 ? -7.527 0.252 0.921 1.00 98.06 79 VAL A C 1
ATOM 623 O O . VAL A 1 79 ? -8.396 -0.574 0.616 1.00 98.06 79 VAL A O 1
ATOM 626 N N . LEU A 1 80 ? -7.120 0.435 2.170 1.00 97.81 80 LEU A N 1
ATOM 627 C CA . LEU A 1 80 ? -7.643 -0.256 3.340 1.00 97.81 80 LEU A CA 1
ATOM 628 C C . LEU A 1 80 ? -8.333 0.758 4.251 1.00 97.81 80 LEU A C 1
ATOM 630 O O . LEU A 1 80 ? -7.759 1.782 4.605 1.00 97.81 80 LEU A O 1
ATOM 634 N N . VAL A 1 81 ? -9.558 0.461 4.673 1.00 96.12 81 VAL A N 1
ATOM 635 C CA . VAL A 1 81 ? -10.362 1.360 5.515 1.00 96.12 81 VAL A CA 1
ATOM 636 C C . VAL A 1 81 ? -10.733 0.650 6.806 1.00 96.12 81 VAL A C 1
ATOM 638 O O . VAL A 1 81 ? -11.173 -0.501 6.784 1.00 96.12 81 VAL A O 1
ATOM 641 N N . HIS A 1 82 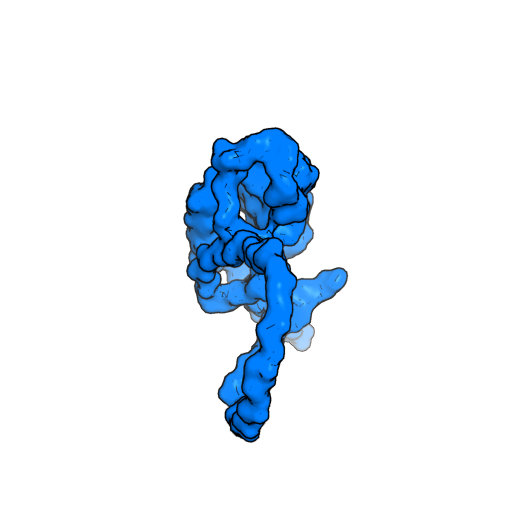? -10.585 1.325 7.942 1.00 93.75 82 HIS A N 1
ATOM 642 C CA . HIS A 1 82 ? -11.005 0.771 9.222 1.00 93.75 82 HIS A CA 1
ATOM 643 C C . HIS A 1 82 ? -12.507 1.018 9.474 1.00 93.75 82 HIS A C 1
ATOM 645 O O . HIS A 1 82 ? -12.986 2.146 9.484 1.00 93.75 82 HIS A O 1
ATOM 651 N N . ALA A 1 83 ? -13.274 -0.030 9.774 1.00 90.19 83 ALA A N 1
ATOM 652 C CA . ALA A 1 83 ? -14.736 0.003 9.903 1.00 90.19 83 ALA A CA 1
ATOM 653 C C . ALA A 1 83 ? -15.267 0.848 11.078 1.00 90.19 83 ALA A C 1
ATOM 655 O O . ALA A 1 83 ? -16.425 1.266 11.089 1.00 90.19 83 ALA A O 1
ATOM 656 N N . HIS A 1 84 ? -14.452 1.035 12.117 1.00 86.88 84 HIS A N 1
ATOM 657 C CA . HIS A 1 84 ? -14.864 1.675 13.379 1.00 86.88 84 HIS A CA 1
ATOM 658 C C . HIS A 1 84 ? -13.991 2.863 13.795 1.00 86.88 84 HIS A C 1
ATOM 660 O O . HIS A 1 84 ? -14.121 3.368 14.909 1.00 86.88 84 HIS A O 1
ATOM 666 N N . ARG A 1 85 ? -13.049 3.261 12.942 1.00 86.06 85 ARG A N 1
ATOM 667 C CA . ARG A 1 85 ? -12.096 4.340 13.206 1.00 86.06 85 ARG A CA 1
ATOM 668 C C . ARG A 1 85 ? -11.967 5.140 11.927 1.00 86.06 85 ARG A C 1
ATOM 670 O O . ARG A 1 85 ? -12.035 4.564 10.851 1.00 86.06 85 ARG A O 1
ATOM 677 N N . GLU A 1 86 ? -11.746 6.436 12.051 1.00 88.94 86 GLU A N 1
ATOM 678 C CA . GLU A 1 86 ? -11.424 7.290 10.910 1.00 88.94 86 GLU A CA 1
ATOM 679 C C . GLU A 1 86 ? -9.958 7.054 10.533 1.00 88.94 86 GLU A C 1
ATOM 681 O O . GLU A 1 86 ? -9.095 7.858 10.864 1.00 88.94 86 GLU A O 1
ATOM 686 N N . ALA A 1 87 ? -9.671 5.882 9.965 1.00 93.19 87 ALA A N 1
ATOM 687 C CA . ALA A 1 87 ? -8.338 5.468 9.555 1.00 93.19 87 ALA A CA 1
ATOM 688 C C . ALA A 1 87 ? -8.390 4.841 8.161 1.00 93.19 87 ALA A C 1
ATOM 690 O O . ALA A 1 87 ? -9.195 3.936 7.912 1.00 93.19 87 ALA A O 1
ATOM 691 N N . VAL A 1 88 ? -7.512 5.320 7.287 1.00 96.19 88 VAL A N 1
ATOM 692 C CA . VAL A 1 88 ? -7.303 4.827 5.927 1.00 96.19 88 VAL A CA 1
ATOM 693 C C . VAL A 1 88 ? -5.822 4.526 5.769 1.00 96.19 88 VAL A C 1
ATOM 695 O O . VAL A 1 88 ? -4.992 5.352 6.134 1.00 96.19 88 VAL A O 1
ATOM 698 N N . LEU A 1 89 ? -5.492 3.343 5.265 1.00 97.88 89 LEU A N 1
ATOM 699 C CA . LEU A 1 89 ? -4.159 3.052 4.762 1.00 97.88 89 LEU A CA 1
ATOM 700 C C . LEU A 1 89 ? -4.246 3.036 3.242 1.00 97.88 89 LEU A C 1
ATOM 702 O O . LEU A 1 89 ? -4.994 2.239 2.675 1.00 97.88 89 LEU A O 1
ATOM 706 N N . ASP A 1 90 ? -3.489 3.926 2.623 1.00 98.25 90 ASP A N 1
ATOM 707 C CA . ASP A 1 90 ? -3.392 4.090 1.181 1.00 98.25 90 ASP A CA 1
ATOM 708 C C . ASP A 1 90 ? -2.012 3.634 0.702 1.00 98.25 90 ASP A C 1
ATOM 710 O O . ASP A 1 90 ? -1.015 3.831 1.400 1.00 98.25 90 ASP A O 1
ATOM 714 N N . LEU A 1 91 ? -1.953 2.971 -0.448 1.00 98.69 91 LEU A N 1
ATOM 715 C CA . LEU A 1 91 ? -0.723 2.522 -1.085 1.00 98.69 91 LEU A CA 1
ATOM 716 C C . LEU A 1 91 ? -0.822 2.776 -2.583 1.00 98.69 91 LEU A C 1
ATOM 718 O O . LEU A 1 91 ? -1.739 2.284 -3.237 1.00 98.69 91 LEU A O 1
ATOM 722 N N . GLY A 1 92 ? 0.222 3.397 -3.118 1.00 98.50 92 GLY A N 1
ATOM 723 C CA . GLY A 1 92 ? 0.408 3.628 -4.543 1.00 98.50 92 GLY A CA 1
ATOM 724 C C . GLY A 1 92 ? 1.839 3.427 -5.002 1.00 98.50 92 GLY A C 1
ATOM 725 O O . GLY A 1 92 ? 2.743 3.204 -4.192 1.00 98.50 92 GLY A O 1
ATOM 726 N N . TRP A 1 93 ? 2.055 3.547 -6.307 1.00 98.62 93 TRP A N 1
ATOM 727 C CA . TRP A 1 93 ? 3.371 3.638 -6.926 1.00 98.62 93 TRP A CA 1
ATOM 728 C C . TRP A 1 93 ? 3.564 5.000 -7.590 1.00 98.62 93 TRP A C 1
ATOM 730 O O . TRP A 1 93 ? 2.748 5.421 -8.403 1.00 98.62 93 TRP A O 1
ATOM 740 N N . TYR A 1 94 ? 4.667 5.682 -7.267 1.00 98.19 94 TYR A N 1
ATOM 741 C CA . TYR A 1 94 ? 4.911 7.049 -7.726 1.00 98.19 94 TYR A CA 1
ATOM 742 C C . TYR A 1 94 ? 6.334 7.243 -8.275 1.00 98.19 94 TYR A C 1
ATOM 744 O O . TYR A 1 94 ? 7.287 6.909 -7.563 1.00 98.19 94 TYR A O 1
ATOM 752 N N . PRO A 1 95 ? 6.506 7.857 -9.467 1.00 97.62 95 PRO A N 1
ATOM 753 C CA . PRO A 1 95 ? 5.442 8.226 -10.409 1.00 97.62 95 PRO A CA 1
ATOM 754 C C . PRO A 1 95 ? 4.778 7.003 -11.064 1.00 97.62 95 PRO A C 1
ATOM 756 O O . PRO A 1 95 ? 5.416 5.965 -11.250 1.00 97.62 95 PRO A O 1
ATOM 759 N N . GLU A 1 96 ? 3.503 7.150 -11.416 1.00 97.25 96 GLU A N 1
ATOM 760 C CA . GLU A 1 96 ? 2.655 6.086 -11.961 1.00 97.25 96 GLU A CA 1
ATOM 761 C C . GLU A 1 96 ? 3.247 5.404 -13.203 1.00 97.25 96 GLU A C 1
ATOM 763 O O . GLU A 1 96 ? 3.721 6.069 -14.127 1.00 97.25 96 GLU A O 1
ATOM 768 N N . MET A 1 97 ? 3.198 4.071 -13.249 1.00 97.06 97 MET A N 1
ATOM 769 C CA . MET A 1 97 ? 3.644 3.234 -14.371 1.00 97.06 97 MET A CA 1
ATOM 770 C C . MET A 1 97 ? 5.090 3.498 -14.818 1.00 97.06 97 MET A C 1
ATOM 772 O O . MET A 1 97 ? 5.474 3.205 -15.954 1.00 97.06 97 MET A O 1
ATOM 776 N N . ARG A 1 98 ? 5.915 4.085 -13.944 1.00 97.62 98 ARG A N 1
ATOM 777 C CA . ARG A 1 98 ? 7.302 4.429 -14.252 1.00 97.62 98 ARG A CA 1
ATOM 778 C C . ARG A 1 98 ? 8.286 3.503 -13.566 1.00 97.62 98 ARG A C 1
ATOM 780 O O . ARG A 1 98 ? 8.183 3.231 -12.371 1.00 97.62 98 ARG A O 1
ATOM 787 N N . SER A 1 99 ? 9.306 3.104 -14.320 1.00 97.25 99 SER A N 1
ATOM 788 C CA . SER A 1 99 ? 10.375 2.220 -13.854 1.00 97.25 99 SER A CA 1
ATOM 789 C C . SER A 1 99 ? 11.174 2.796 -12.685 1.00 97.25 99 SER A C 1
ATOM 791 O O . SER A 1 99 ? 11.678 2.048 -11.850 1.00 97.25 99 SER A O 1
ATOM 793 N N . GLU A 1 100 ? 11.266 4.122 -12.608 1.00 97.19 100 GLU A N 1
ATOM 794 C CA . GLU A 1 100 ? 11.956 4.913 -11.593 1.00 97.19 100 GLU A CA 1
ATOM 795 C C . GLU A 1 100 ? 11.111 5.172 -10.342 1.00 97.19 100 GLU A C 1
ATOM 797 O O . GLU A 1 100 ? 11.626 5.724 -9.371 1.00 97.19 100 GLU A O 1
ATOM 802 N N . GLY A 1 101 ? 9.838 4.767 -10.343 1.00 97.94 101 GLY A N 1
ATOM 803 C CA . GLY A 1 101 ? 8.957 4.982 -9.206 1.00 97.94 101 GLY A CA 1
ATOM 804 C C . GLY A 1 101 ? 9.245 4.093 -8.006 1.00 97.94 101 GLY A C 1
ATOM 805 O O . GLY A 1 101 ? 10.205 3.322 -7.961 1.00 97.94 101 GLY A O 1
ATOM 806 N N . GLN A 1 102 ? 8.423 4.232 -6.983 1.00 98.62 102 GLN A N 1
ATOM 807 C CA . GLN A 1 102 ? 8.504 3.423 -5.777 1.00 98.62 102 GLN A CA 1
ATOM 808 C C . GLN A 1 102 ? 7.136 3.330 -5.128 1.00 98.62 102 GLN A C 1
ATOM 810 O O . GLN A 1 102 ? 6.285 4.200 -5.330 1.00 98.62 102 GLN A O 1
ATOM 815 N N . PHE A 1 103 ? 6.944 2.305 -4.305 1.00 98.69 103 PHE A N 1
ATOM 816 C CA . PHE A 1 103 ? 5.778 2.249 -3.448 1.00 98.69 103 PHE A CA 1
ATOM 817 C C . PHE A 1 103 ? 5.800 3.435 -2.487 1.00 98.69 103 PHE A C 1
ATOM 819 O O . PHE A 1 103 ? 6.853 3.765 -1.935 1.00 98.69 103 PHE A O 1
ATOM 826 N N . ARG A 1 104 ? 4.640 4.045 -2.260 1.00 98.62 104 ARG A N 1
ATOM 827 C CA . ARG A 1 104 ? 4.390 5.008 -1.188 1.00 98.62 104 ARG A CA 1
ATOM 828 C C . ARG A 1 104 ? 3.141 4.555 -0.452 1.00 98.62 104 ARG A C 1
ATOM 830 O O . ARG A 1 104 ? 2.086 4.470 -1.069 1.00 98.62 104 ARG A O 1
ATOM 837 N N . ALA A 1 105 ? 3.282 4.236 0.831 1.00 98.56 105 ALA A N 1
ATOM 838 C CA . ALA A 1 105 ? 2.162 3.897 1.696 1.00 98.56 105 ALA A CA 1
ATOM 839 C C . ALA A 1 105 ? 1.997 4.941 2.794 1.00 98.56 105 ALA A C 1
ATOM 841 O O . ALA A 1 105 ? 2.983 5.382 3.388 1.00 98.56 105 ALA A O 1
ATOM 842 N N . GLU A 1 106 ? 0.754 5.307 3.077 1.00 97.75 106 GLU A N 1
ATOM 843 C CA . GLU A 1 106 ? 0.383 6.373 4.001 1.00 97.75 106 GLU A CA 1
ATOM 844 C C . GLU A 1 106 ? -0.741 5.896 4.918 1.00 97.75 106 GLU A C 1
ATOM 846 O O . GLU A 1 106 ? -1.740 5.338 4.468 1.00 97.75 106 GLU A O 1
ATOM 851 N N . LEU A 1 107 ? -0.589 6.121 6.225 1.00 96.62 107 LEU A N 1
ATOM 852 C CA . LEU A 1 107 ? -1.681 5.968 7.182 1.00 96.62 107 LEU A CA 1
ATOM 853 C C . LEU A 1 107 ? -2.287 7.341 7.466 1.00 96.62 107 LEU A C 1
ATOM 855 O O . LEU A 1 107 ? -1.670 8.186 8.119 1.00 96.62 107 LEU A O 1
ATOM 859 N N . ILE A 1 108 ? -3.518 7.536 7.018 1.00 94.44 108 ILE A N 1
ATOM 860 C CA . ILE A 1 108 ? -4.290 8.762 7.179 1.00 94.44 108 ILE A CA 1
ATOM 861 C C . ILE A 1 108 ? -5.313 8.569 8.293 1.0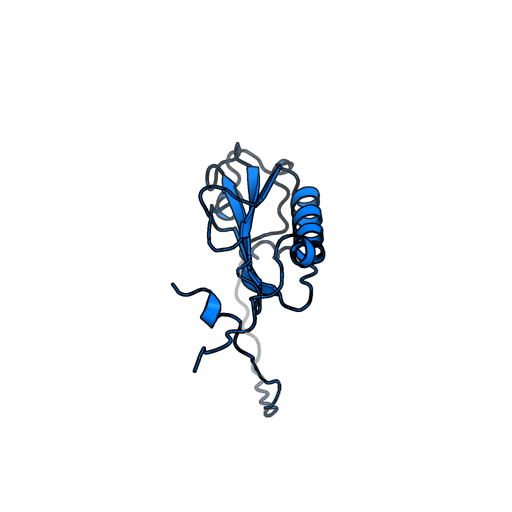0 94.44 108 ILE A C 1
ATOM 863 O O . ILE A 1 108 ? -6.058 7.586 8.315 1.00 94.44 108 ILE A O 1
ATOM 867 N N . ILE A 1 109 ? -5.366 9.524 9.220 1.00 90.62 109 ILE A N 1
ATOM 868 C CA . ILE A 1 109 ? -6.321 9.546 10.330 1.00 90.62 109 ILE A CA 1
ATOM 869 C C . ILE A 1 109 ? -7.206 10.784 10.192 1.00 90.62 109 ILE A C 1
ATOM 871 O O . ILE A 1 109 ? -6.714 11.851 9.840 1.00 90.62 109 ILE A O 1
ATOM 875 N N . ALA A 1 110 ? -8.505 10.643 10.473 1.00 89.31 110 ALA A N 1
ATOM 876 C CA . ALA A 1 110 ? -9.479 11.741 10.424 1.00 89.31 110 ALA A CA 1
ATOM 877 C C . ALA A 1 110 ? -9.504 12.497 9.077 1.00 89.31 110 ALA A C 1
ATOM 879 O O . ALA A 1 110 ? -9.746 13.700 9.045 1.00 89.31 110 ALA A O 1
ATOM 880 N N . GLU A 1 111 ? -9.245 11.784 7.973 1.00 87.19 111 GLU A N 1
ATOM 881 C CA . GLU A 1 111 ? -9.191 12.334 6.607 1.00 87.19 111 GLU A CA 1
ATOM 882 C C . GLU A 1 111 ? -8.131 13.442 6.406 1.00 87.19 111 GLU A C 1
ATOM 884 O O . GLU A 1 111 ? -8.220 14.218 5.455 1.00 87.19 111 GLU A O 1
ATOM 889 N N . ASP A 1 112 ? -7.098 13.515 7.256 1.00 90.75 112 ASP A N 1
ATOM 890 C CA . ASP A 1 112 ? -5.990 14.466 7.091 1.00 90.75 112 ASP A CA 1
ATOM 891 C C . ASP A 1 112 ? -4.964 13.977 6.054 1.00 90.75 112 ASP A C 1
ATOM 893 O O . ASP A 1 112 ? -3.848 13.564 6.370 1.00 90.75 112 ASP A O 1
ATOM 897 N N . TRP A 1 113 ? -5.360 14.022 4.782 1.00 90.12 113 TRP A N 1
ATOM 898 C CA . TRP A 1 113 ? -4.509 13.668 3.637 1.00 90.12 113 TRP A CA 1
ATOM 899 C C . TRP A 1 113 ? -3.307 14.604 3.458 1.00 90.12 113 TRP A C 1
ATOM 901 O O . TRP A 1 113 ? -2.375 14.281 2.731 1.00 90.12 113 TRP A O 1
ATOM 911 N N . THR A 1 114 ? -3.321 15.780 4.093 1.00 93.19 114 THR A N 1
ATOM 912 C CA . THR A 1 114 ? -2.222 16.752 3.977 1.00 93.19 114 THR A CA 1
ATOM 913 C C . THR A 1 114 ? -1.080 16.411 4.933 1.00 93.19 114 THR A C 1
ATOM 915 O O . THR A 1 114 ? 0.068 16.775 4.682 1.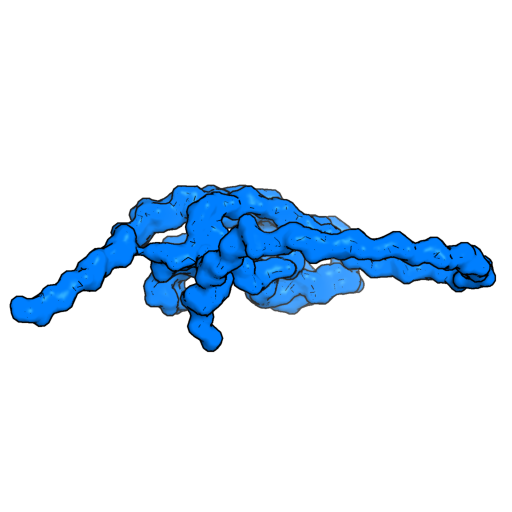00 93.19 114 THR A O 1
ATOM 918 N N . ASN A 1 115 ? -1.387 15.715 6.027 1.00 91.19 115 ASN A N 1
ATOM 919 C CA . ASN A 1 115 ? -0.433 15.344 7.058 1.00 91.19 115 ASN A CA 1
ATOM 920 C C . ASN A 1 115 ? -0.653 13.879 7.488 1.00 91.19 115 ASN A C 1
ATOM 922 O O . ASN A 1 115 ? -1.182 13.621 8.577 1.00 91.19 115 ASN A O 1
ATOM 926 N N . PRO A 1 116 ? -0.259 12.904 6.641 1.00 92.31 116 PRO A N 1
ATOM 927 C CA . PRO A 1 116 ? -0.357 11.490 6.983 1.00 92.31 116 PRO A CA 1
ATOM 928 C C . PRO A 1 116 ? 0.408 11.200 8.279 1.00 92.31 116 PRO A C 1
ATOM 930 O O . PRO A 1 116 ? 1.490 11.727 8.531 1.00 92.31 116 PRO A O 1
ATOM 933 N N . THR A 1 117 ? -0.165 10.346 9.127 1.00 92.94 117 THR A N 1
ATOM 934 C CA . THR A 1 117 ? 0.385 10.058 10.461 1.00 92.94 117 THR A CA 1
ATOM 935 C C . THR A 1 117 ? 1.715 9.318 10.374 1.00 92.94 117 THR A C 1
ATOM 937 O O . THR A 1 117 ? 2.628 9.583 11.154 1.00 92.94 117 THR A O 1
ATOM 940 N N . VAL A 1 118 ? 1.816 8.381 9.432 1.00 94.12 118 VAL A N 1
ATOM 941 C CA . VAL A 1 118 ? 3.058 7.690 9.086 1.00 94.12 118 VAL A CA 1
ATOM 942 C C . VAL A 1 118 ? 3.087 7.414 7.588 1.00 94.12 118 VAL A C 1
ATOM 944 O O . VAL A 1 118 ? 2.050 7.133 6.985 1.00 94.12 118 VAL A O 1
ATOM 947 N N . THR A 1 119 ? 4.289 7.450 7.019 1.00 97.25 119 THR A N 1
ATOM 948 C CA . THR A 1 119 ? 4.538 7.203 5.597 1.00 97.25 119 THR A CA 1
ATOM 949 C C . THR A 1 119 ? 5.761 6.311 5.443 1.00 97.25 119 THR A C 1
ATOM 951 O O . THR A 1 119 ? 6.750 6.485 6.158 1.00 97.25 119 THR A O 1
ATOM 954 N N . LEU A 1 120 ? 5.714 5.385 4.489 1.00 98.50 120 LEU A N 1
ATOM 955 C CA . LEU A 1 120 ? 6.881 4.648 4.013 1.00 98.50 120 LEU A CA 1
ATOM 956 C C . LEU A 1 120 ? 6.980 4.784 2.496 1.00 98.50 120 LEU A C 1
ATOM 958 O O . LEU A 1 120 ? 5.974 4.727 1.790 1.00 98.50 120 LEU A O 1
ATOM 962 N N . SER A 1 121 ? 8.201 4.932 1.985 1.00 98.50 121 SER A N 1
ATOM 963 C CA . SER A 1 121 ? 8.473 4.774 0.561 1.00 98.50 121 SER A CA 1
ATOM 964 C C . SER A 1 121 ? 9.627 3.815 0.335 1.00 98.50 121 SER A C 1
ATOM 966 O O . SER A 1 121 ? 10.672 3.942 0.967 1.00 98.50 121 SER A O 1
ATOM 968 N N . THR A 1 122 ? 9.425 2.843 -0.550 1.00 98.56 122 THR A N 1
ATOM 969 C CA . THR A 1 122 ? 10.419 1.810 -0.858 1.00 98.56 122 THR A CA 1
ATOM 970 C C . THR A 1 122 ? 10.120 1.168 -2.208 1.00 98.56 122 THR A C 1
ATOM 972 O O . THR A 1 122 ? 8.988 1.172 -2.683 1.00 98.56 122 THR A O 1
ATOM 975 N N . ARG A 1 123 ? 11.134 0.577 -2.839 1.00 97.94 123 ARG A N 1
ATOM 976 C CA . ARG A 1 123 ? 10.954 -0.288 -4.015 1.00 97.94 123 ARG A CA 1
ATOM 977 C C . ARG A 1 123 ? 10.780 -1.760 -3.642 1.00 97.94 123 ARG A C 1
ATOM 979 O O . ARG A 1 123 ? 10.509 -2.576 -4.515 1.00 97.94 123 ARG A O 1
ATOM 986 N N . ASN A 1 124 ? 10.961 -2.117 -2.374 1.00 98.25 124 ASN A N 1
ATOM 987 C CA . ASN A 1 124 ? 10.891 -3.496 -1.922 1.00 98.25 124 ASN A CA 1
ATOM 988 C C . ASN A 1 124 ? 9.441 -3.875 -1.569 1.00 98.25 124 ASN A C 1
ATOM 990 O O . ASN A 1 124 ? 8.859 -3.343 -0.622 1.00 98.25 124 ASN A O 1
ATOM 994 N N . LEU A 1 125 ? 8.872 -4.815 -2.331 1.00 98.00 125 LEU A N 1
ATOM 995 C CA . LEU A 1 125 ? 7.506 -5.305 -2.130 1.00 98.00 125 LEU A CA 1
ATOM 996 C C . LEU A 1 125 ? 7.315 -5.968 -0.754 1.00 98.00 125 LEU A C 1
ATOM 998 O O . LEU A 1 125 ? 6.283 -5.782 -0.114 1.00 98.00 125 LEU A O 1
ATOM 1002 N N . ASP A 1 126 ? 8.290 -6.741 -0.281 1.00 98.00 126 ASP A N 1
ATOM 1003 C CA . ASP A 1 126 ? 8.181 -7.419 1.013 1.00 98.00 126 ASP A CA 1
ATOM 1004 C C . ASP A 1 126 ? 8.238 -6.420 2.173 1.00 98.00 126 ASP A C 1
ATOM 1006 O O . ASP A 1 126 ? 7.504 -6.562 3.150 1.00 98.00 126 ASP A O 1
ATOM 1010 N N . GLU A 1 127 ? 9.069 -5.384 2.043 1.00 98.50 127 GLU A N 1
ATOM 1011 C CA . GLU A 1 127 ? 9.197 -4.316 3.036 1.00 98.50 127 GLU A CA 1
ATOM 1012 C C . GLU A 1 127 ? 7.894 -3.521 3.176 1.00 98.50 127 GLU A C 1
ATOM 1014 O O . GLU A 1 127 ? 7.399 -3.346 4.292 1.00 98.50 127 GLU A O 1
ATOM 1019 N N . ILE A 1 128 ? 7.297 -3.088 2.058 1.00 98.50 128 ILE A N 1
ATOM 1020 C CA . ILE A 1 128 ? 6.047 -2.320 2.104 1.00 98.50 128 ILE A CA 1
ATOM 1021 C C . ILE A 1 128 ? 4.887 -3.173 2.630 1.00 98.50 128 ILE A C 1
ATOM 1023 O O . ILE A 1 128 ? 4.083 -2.690 3.422 1.00 98.50 128 ILE A O 1
ATOM 1027 N N . VAL A 1 129 ? 4.830 -4.462 2.274 1.00 98.38 129 VAL A N 1
ATOM 1028 C CA . VAL A 1 129 ? 3.822 -5.396 2.801 1.00 98.38 129 VAL A CA 1
ATOM 1029 C C . VAL A 1 129 ? 3.971 -5.574 4.311 1.00 98.38 129 VAL A C 1
ATOM 1031 O O . VAL A 1 129 ? 2.980 -5.473 5.034 1.00 98.38 129 VAL A O 1
ATOM 1034 N N . ALA A 1 130 ? 5.193 -5.806 4.798 1.00 98.31 130 ALA A N 1
ATOM 1035 C CA . ALA A 1 130 ? 5.451 -5.958 6.227 1.00 98.31 130 ALA A CA 1
ATOM 1036 C C . ALA A 1 130 ? 5.058 -4.695 7.006 1.00 98.31 130 ALA A C 1
ATOM 1038 O O . ALA A 1 130 ? 4.397 -4.789 8.042 1.00 98.31 130 ALA A O 1
ATOM 1039 N N . TRP A 1 131 ? 5.395 -3.520 6.471 1.00 98.25 131 TRP A N 1
ATOM 1040 C CA . TRP A 1 131 ? 5.021 -2.242 7.065 1.00 98.25 131 TRP A CA 1
ATOM 1041 C C . TRP A 1 131 ? 3.500 -2.061 7.130 1.00 98.25 131 TRP A C 1
ATOM 1043 O O . TRP A 1 131 ? 2.975 -1.695 8.180 1.00 98.25 131 TRP A O 1
ATOM 1053 N N . ILE A 1 132 ? 2.774 -2.367 6.049 1.00 98.25 132 ILE A N 1
ATOM 1054 C CA . ILE A 1 132 ? 1.306 -2.272 5.998 1.00 98.25 132 ILE A CA 1
ATOM 1055 C C . ILE A 1 132 ? 0.658 -3.176 7.054 1.00 98.25 132 ILE A C 1
ATOM 1057 O O . ILE A 1 132 ? -0.217 -2.728 7.802 1.00 98.25 132 ILE A O 1
ATOM 1061 N N . GLU A 1 133 ? 1.093 -4.437 7.147 1.00 97.75 133 GLU A N 1
ATOM 1062 C CA . GLU A 1 133 ? 0.591 -5.383 8.153 1.00 97.75 133 GLU A CA 1
ATOM 1063 C C . GLU A 1 133 ? 0.842 -4.875 9.581 1.00 97.75 133 GLU A C 1
ATOM 1065 O O . GLU A 1 133 ? -0.059 -4.917 10.425 1.00 97.75 133 GLU A O 1
ATOM 1070 N N . GLU A 1 134 ? 2.031 -4.334 9.847 1.00 96.69 134 GLU A N 1
ATOM 1071 C CA . GLU A 1 134 ? 2.383 -3.753 11.142 1.00 96.69 134 GLU A CA 1
ATOM 1072 C C . GLU A 1 134 ? 1.512 -2.533 11.487 1.00 96.69 134 GLU A C 1
ATOM 1074 O O . GLU A 1 134 ? 0.952 -2.455 12.591 1.00 96.69 134 GLU A O 1
ATOM 1079 N N . GLN A 1 135 ? 1.328 -1.602 10.544 1.00 95.69 135 GLN A N 1
ATOM 1080 C CA . GLN A 1 135 ? 0.518 -0.405 10.776 1.00 95.69 135 GLN A CA 1
ATOM 1081 C C . GLN A 1 135 ? -0.945 -0.752 11.050 1.00 95.69 135 GLN A C 1
ATOM 1083 O O . GLN A 1 135 ? -1.544 -0.197 11.976 1.00 95.69 135 GLN A O 1
ATOM 1088 N N . MET A 1 136 ? -1.521 -1.721 10.331 1.00 95.12 136 MET A N 1
ATOM 1089 C CA . MET A 1 136 ? -2.891 -2.171 10.592 1.00 95.12 136 MET A CA 1
ATOM 1090 C C . MET A 1 136 ? -3.073 -2.703 12.020 1.00 95.12 136 MET A C 1
ATOM 1092 O O . MET A 1 136 ? -4.100 -2.438 12.655 1.00 95.12 136 MET A O 1
ATOM 1096 N N . VAL A 1 137 ? -2.080 -3.425 12.549 1.00 93.69 137 VAL A N 1
ATOM 1097 C CA . VAL A 1 137 ? -2.099 -3.947 13.924 1.00 93.69 137 VAL A CA 1
ATOM 1098 C C . VAL A 1 137 ? -1.970 -2.816 14.948 1.00 93.69 137 VAL A C 1
ATOM 1100 O O . VAL A 1 137 ? -2.618 -2.854 15.999 1.00 93.69 137 VAL A O 1
ATOM 1103 N N . HIS A 1 138 ? -1.161 -1.793 14.671 1.00 90.25 138 HIS A N 1
ATOM 1104 C CA . HIS A 1 138 ? -0.854 -0.720 15.622 1.00 90.25 138 HIS A CA 1
ATOM 1105 C C . HIS A 1 138 ? -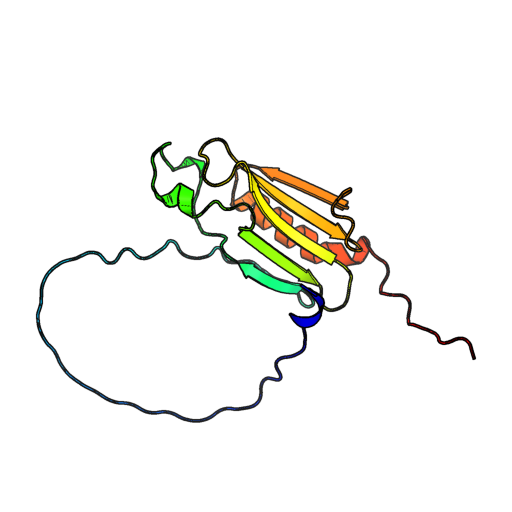1.733 0.528 15.524 1.00 90.25 138 HIS A C 1
ATOM 1107 O O . HIS A 1 138 ? -1.741 1.318 16.470 1.00 90.25 138 HIS A O 1
ATOM 1113 N N . ALA A 1 139 ? -2.562 0.664 14.488 1.00 83.88 139 ALA A N 1
ATOM 1114 C CA . ALA A 1 139 ? -3.436 1.822 14.289 1.00 83.88 139 ALA A CA 1
ATOM 1115 C C . ALA A 1 139 ? -4.360 2.133 15.480 1.00 83.88 139 ALA A C 1
ATOM 1117 O O . ALA A 1 139 ? -4.722 3.286 15.712 1.00 83.88 139 ALA A O 1
ATOM 1118 N N . HIS A 1 140 ? -4.705 1.138 16.306 1.00 78.94 140 HIS A N 1
ATOM 1119 C CA . HIS A 1 140 ? -5.491 1.358 17.523 1.00 78.94 140 HIS A CA 1
ATOM 1120 C C . HIS A 1 140 ? -4.819 2.289 18.547 1.00 78.94 140 HIS A C 1
ATOM 1122 O O . HIS A 1 140 ? -5.523 2.859 19.380 1.00 78.94 140 HIS A O 1
ATOM 1128 N N . LYS A 1 141 ? -3.486 2.421 18.504 1.00 79.12 141 LYS A N 1
ATOM 1129 C CA . LYS A 1 141 ? -2.693 3.289 19.388 1.00 79.12 141 LYS A CA 1
ATOM 1130 C C . LYS A 1 141 ? -2.682 4.745 18.924 1.00 79.12 141 LYS A C 1
ATOM 1132 O O . LYS A 1 141 ? -2.427 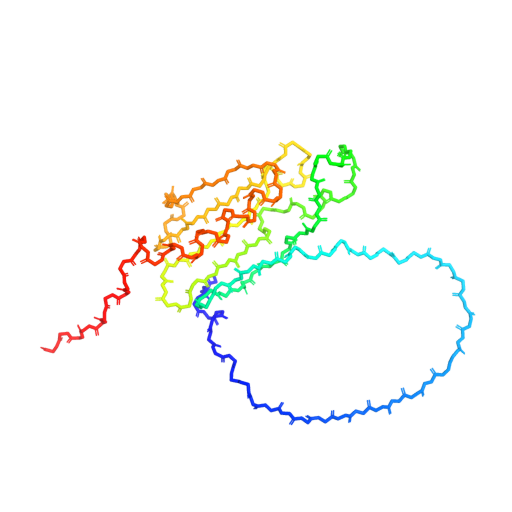5.629 19.733 1.00 79.12 141 LYS A O 1
ATOM 1137 N N . LEU A 1 142 ? -2.948 4.979 17.639 1.00 67.88 142 LEU A N 1
ATOM 1138 C CA . LEU A 1 142 ? -2.807 6.284 16.990 1.00 67.88 142 LEU A CA 1
ATOM 1139 C C . LEU A 1 142 ? -4.090 7.122 17.056 1.00 67.88 142 LEU A C 1
ATOM 1141 O O . LEU A 1 142 ? -4.057 8.315 16.783 1.00 67.88 142 LEU A O 1
ATOM 1145 N N . ASN A 1 143 ? -5.215 6.526 17.465 1.00 62.41 143 ASN A N 1
ATOM 1146 C CA . ASN A 1 143 ? -6.476 7.242 17.634 1.00 62.41 143 ASN A CA 1
ATOM 1147 C C . ASN A 1 143 ? -7.256 6.672 18.837 1.00 62.41 143 ASN A C 1
ATOM 1149 O O . ASN A 1 143 ? -7.477 5.453 18.881 1.00 62.41 143 ASN A O 1
ATOM 1153 N N . PRO A 1 144 ? -7.700 7.475 19.827 1.00 57.62 144 PRO A N 1
ATOM 1154 C CA . PRO A 1 144 ? -8.699 6.993 20.775 1.00 57.62 144 PRO A CA 1
ATOM 1155 C C . PRO A 1 144 ? -9.962 6.551 20.009 1.00 57.62 144 PRO A C 1
ATOM 1157 O O . PRO A 1 144 ? -10.258 7.089 18.941 1.00 57.62 144 PRO A O 1
ATOM 1160 N N . PRO A 1 145 ? -10.713 5.547 20.499 1.00 53.38 145 PRO A N 1
ATOM 1161 C CA . PRO A 1 145 ? -11.975 5.169 19.871 1.00 53.38 145 PRO A CA 1
ATOM 1162 C C . PRO A 1 145 ? -12.872 6.403 19.756 1.00 53.38 145 PRO A C 1
ATOM 1164 O O . PRO A 1 145 ? -12.868 7.237 20.668 1.00 53.38 145 PRO A O 1
ATOM 1167 N N . LEU A 1 146 ? -13.626 6.498 18.650 1.00 51.72 146 LEU A N 1
ATOM 1168 C CA . LEU A 1 146 ? -14.625 7.545 18.430 1.00 51.72 146 LEU A CA 1
ATOM 1169 C C . LEU A 1 146 ? -15.350 7.799 19.752 1.00 51.72 146 LEU A C 1
ATOM 1171 O O . LEU A 1 146 ? -15.965 6.881 20.309 1.00 51.72 146 LEU A O 1
ATOM 1175 N N . ARG A 1 147 ? -15.204 9.015 20.301 1.00 48.59 147 ARG A N 1
ATOM 1176 C CA . ARG A 1 147 ? -15.934 9.424 21.503 1.00 48.59 147 ARG A CA 1
ATOM 1177 C C . ARG A 1 147 ? -17.388 9.052 21.260 1.00 48.59 147 ARG A C 1
ATOM 1179 O O . ARG A 1 147 ? -17.980 9.524 20.294 1.00 48.59 147 ARG A O 1
ATOM 1186 N N . GLN A 1 148 ? -17.929 8.190 22.123 1.00 45.41 148 GLN A N 1
ATOM 1187 C CA . GLN A 1 148 ? -19.352 7.878 22.159 1.00 45.41 148 GLN A CA 1
ATOM 1188 C C . GLN A 1 148 ? -20.107 9.196 22.013 1.00 45.41 148 GLN A C 1
ATOM 1190 O O . GLN A 1 148 ? -19.952 10.090 22.851 1.00 45.41 148 GLN A O 1
ATOM 1195 N N . TRP A 1 149 ? -20.866 9.337 20.931 1.00 40.47 149 TRP A N 1
ATOM 1196 C CA . TRP A 1 149 ? -21.765 10.461 20.761 1.00 40.47 149 TRP A CA 1
ATOM 1197 C C . TRP A 1 149 ? -22.696 10.476 21.979 1.00 40.47 149 TRP A C 1
ATOM 1199 O O . TRP A 1 149 ? -23.493 9.560 22.174 1.00 40.47 149 TRP A O 1
ATOM 1209 N N . ARG A 1 150 ? -22.524 11.464 22.863 1.00 37.09 150 ARG A N 1
ATOM 1210 C CA . ARG A 1 150 ? -23.447 11.724 23.967 1.00 37.09 150 ARG A CA 1
ATOM 1211 C C . ARG A 1 150 ? -24.283 12.930 23.568 1.00 37.09 150 ARG A C 1
ATOM 1213 O O . ARG A 1 150 ? -23.745 14.040 23.600 1.00 37.09 150 ARG A O 1
ATOM 1220 N N . PRO A 1 151 ? -25.558 12.748 23.188 1.00 32.28 151 PRO A N 1
ATOM 1221 C CA . PRO A 1 151 ? -26.441 13.885 23.037 1.00 32.28 151 PRO A CA 1
ATOM 1222 C C . PRO A 1 151 ? -26.543 14.560 24.401 1.00 32.28 151 PRO A C 1
ATOM 1224 O O . PRO A 1 151 ? -26.813 13.905 25.412 1.00 32.28 151 PRO A O 1
ATOM 1227 N N . LYS A 1 152 ? -26.270 15.862 24.434 1.00 44.44 152 LYS A N 1
ATOM 1228 C CA . LYS A 1 152 ? -26.666 16.697 25.561 1.00 44.44 152 LYS A CA 1
ATOM 1229 C C . LYS A 1 152 ? -28.155 16.967 25.376 1.00 44.44 152 LYS A C 1
ATOM 1231 O O . LYS A 1 152 ? -28.521 17.666 24.434 1.00 44.44 152 LYS A O 1
ATOM 1236 N N . TRP A 1 153 ? -28.970 16.345 26.218 1.00 62.91 153 TRP A N 1
ATOM 1237 C CA . TRP A 1 153 ? -30.292 16.867 26.543 1.00 62.91 153 TRP A CA 1
ATOM 1238 C C . TRP A 1 153 ? -30.115 17.857 27.689 1.00 62.91 153 TRP A C 1
ATOM 1240 O O . TRP A 1 153 ? -29.320 17.528 28.604 1.00 62.91 153 TRP A O 1
#

pLDDT: mean 79.66, std 24.56, range [31.97, 98.69]